Protein AF-A0A8J3I3L9-F1 (afdb_monomer)

Nearest PDB structures (foldseek):
  4yzr-assembly1_A  TM=9.434E-01  e=4.049E-07  Bacillus subtilis subsp. subtilis str. 168
  6gk6-assembly1_A  TM=7.950E-01  e=6.296E-07  Sorangium cellulosum So ce56
  3eje-assembly2_D  TM=8.237E-01  e=2.223E-06  Bacillus subtilis
  3eje-assembly3_F  TM=8.240E-01  e=2.861E-06  Bacillus subtilis
  3ejb-assembly2_D  TM=8.199E-01  e=5.725E-06  Bacillus subtilis

pLDDT: mean 85.2, std 13.25, range [28.72, 97.0]

Radius of gyration: 22.08 Å; Cα contacts (8 Å, |Δi|>4): 92; chains: 1; bounding box: 46×42×62 Å

Mean predicted aligned error: 8.43 Å

InterPro domains:
  IPR036396 Cytochrome P450 superfamily [G3DSA:1.10.630.10] (89-156)
  IPR036396 Cytochrome P450 superfamily [SSF48264] (19-154)

Organism: NCBI:txid2778364

Secondary structure (DSSP, 8-state):
-PPP------S----TTSHHHHHS-HHHHHHHHHH-SEEEEEETTTEEEEEE-SHHHHHHHHH-TTS-S-HHHHS-HHHHHTSPP--GGGHHHHSSTTT--TTHHHHHHHHHTTTS-HHHHHHTHHHHHHHHHHHHHHHHTSS---IIIIIITTT-

Structure (mmCIF, N/CA/C/O backbone):
data_AF-A0A8J3I3L9-F1
#
_entry.id   AF-A0A8J3I3L9-F1
#
loop_
_atom_site.group_PDB
_atom_site.id
_atom_site.type_symbol
_atom_site.label_atom_id
_atom_site.label_alt_id
_atom_site.label_comp_id
_atom_site.label_asym_id
_atom_site.label_entity_id
_atom_site.label_seq_id
_atom_site.pdbx_PDB_ins_code
_atom_site.Cartn_x
_atom_site.Cartn_y
_atom_site.Cartn_z
_atom_site.occupancy
_atom_site.B_iso_or_equiv
_atom_site.auth_seq_id
_atom_site.auth_comp_id
_atom_site.auth_asym_id
_atom_site.auth_atom_id
_atom_site.pdbx_PDB_model_num
ATOM 1 N N . MET A 1 1 ? 11.716 -10.658 -34.395 1.00 34.84 1 MET A N 1
ATOM 2 C CA . MET A 1 1 ? 10.403 -9.981 -34.308 1.00 34.84 1 MET A CA 1
ATOM 3 C C . MET A 1 1 ? 9.376 -11.015 -33.870 1.00 34.84 1 MET A C 1
ATOM 5 O O . MET A 1 1 ? 8.825 -11.714 -34.706 1.00 34.84 1 MET A O 1
ATOM 9 N N . THR A 1 2 ? 9.203 -11.209 -32.566 1.00 35.28 2 THR A N 1
ATOM 10 C CA . THR A 1 2 ? 8.209 -12.134 -32.001 1.00 35.28 2 THR A CA 1
ATOM 11 C C . THR A 1 2 ? 6.894 -11.378 -31.828 1.00 35.28 2 THR A C 1
ATOM 13 O O . THR A 1 2 ? 6.858 -10.347 -31.160 1.00 35.28 2 THR A O 1
ATOM 16 N N . GLN A 1 3 ? 5.835 -11.839 -32.497 1.00 28.72 3 GLN A N 1
ATOM 17 C CA . GLN A 1 3 ? 4.503 -11.246 -32.371 1.00 28.72 3 GLN A CA 1
ATOM 18 C C . GLN A 1 3 ? 3.985 -11.385 -30.928 1.00 28.72 3 GLN A C 1
ATOM 20 O O . GLN A 1 3 ? 4.236 -12.414 -30.298 1.00 28.72 3 GLN A O 1
ATOM 25 N N . PRO A 1 4 ? 3.258 -10.387 -30.393 1.00 41.91 4 PRO A N 1
ATOM 26 C CA . PRO A 1 4 ? 2.644 -10.498 -29.080 1.00 41.91 4 PRO A CA 1
ATOM 27 C C . PRO A 1 4 ? 1.547 -11.566 -29.116 1.00 41.91 4 PRO A C 1
ATOM 29 O O . PRO A 1 4 ? 0.566 -11.444 -29.852 1.00 41.91 4 PRO A O 1
ATOM 32 N N . THR A 1 5 ? 1.721 -12.613 -28.309 1.00 39.03 5 THR A N 1
ATOM 33 C CA . THR A 1 5 ? 0.715 -13.645 -28.051 1.00 39.03 5 THR A CA 1
ATOM 34 C C . THR A 1 5 ? -0.585 -12.968 -27.629 1.00 39.03 5 THR A C 1
ATOM 36 O O . THR A 1 5 ? -0.696 -12.428 -26.528 1.00 39.03 5 THR A O 1
ATOM 39 N N . THR A 1 6 ? -1.567 -12.949 -28.526 1.00 44.44 6 THR A N 1
ATOM 40 C CA . THR A 1 6 ? -2.892 -12.409 -28.229 1.00 44.44 6 THR A CA 1
ATOM 41 C C . THR A 1 6 ? -3.627 -13.482 -27.440 1.00 44.44 6 THR A C 1
ATOM 43 O O . THR A 1 6 ? -4.148 -14.431 -28.017 1.00 44.44 6 THR A O 1
ATOM 46 N N . ILE A 1 7 ? -3.593 -13.384 -26.111 1.00 51.00 7 ILE A N 1
ATOM 47 C CA . ILE A 1 7 ? -4.394 -14.248 -25.240 1.00 51.00 7 ILE A CA 1
ATOM 48 C C . ILE A 1 7 ? -5.867 -13.923 -25.544 1.00 51.00 7 ILE A C 1
ATOM 50 O O . ILE A 1 7 ? -6.249 -12.758 -25.395 1.00 51.00 7 ILE A O 1
ATOM 54 N N . PRO A 1 8 ? -6.695 -14.885 -25.996 1.00 45.69 8 PRO A N 1
ATOM 55 C CA . PRO A 1 8 ? -8.126 -14.661 -26.159 1.00 45.69 8 PRO A CA 1
ATOM 56 C C . PRO A 1 8 ? -8.722 -14.419 -24.771 1.00 45.69 8 PRO A C 1
ATOM 58 O O . PRO A 1 8 ? -8.904 -15.337 -23.978 1.00 45.69 8 PRO A O 1
ATOM 61 N N . ASN A 1 9 ? -8.926 -13.149 -24.434 1.00 56.22 9 ASN A N 1
ATOM 62 C CA . ASN A 1 9 ? -9.268 -12.742 -23.083 1.00 56.22 9 ASN A CA 1
ATOM 63 C C . ASN A 1 9 ? -10.795 -12.674 -22.959 1.00 56.22 9 ASN A C 1
ATOM 65 O O . ASN A 1 9 ? -11.419 -11.695 -23.359 1.00 56.22 9 ASN A O 1
ATOM 69 N N . THR A 1 10 ? -11.407 -13.725 -22.413 1.00 64.19 10 THR A N 1
ATOM 70 C CA . THR A 1 10 ? -12.860 -13.816 -22.143 1.00 64.19 10 THR A CA 1
ATOM 71 C C . THR A 1 10 ? -13.298 -12.918 -20.970 1.00 64.19 10 THR A C 1
ATOM 73 O O . THR A 1 10 ? -14.459 -12.917 -20.552 1.00 64.19 10 THR A O 1
ATOM 76 N N . ILE A 1 11 ? -12.367 -12.171 -20.374 1.00 72.88 11 ILE A N 1
ATOM 77 C CA . ILE A 1 11 ? -12.598 -11.297 -19.226 1.00 72.88 11 ILE A CA 1
ATOM 78 C C . ILE A 1 11 ? -12.765 -9.865 -19.739 1.00 72.88 11 ILE A C 1
ATOM 80 O O . ILE A 1 11 ? -11.835 -9.283 -20.296 1.00 72.88 11 ILE A O 1
ATOM 84 N N . ALA A 1 12 ? -13.962 -9.302 -19.561 1.00 74.50 12 ALA A N 1
ATOM 85 C CA . ALA A 1 12 ? -14.250 -7.929 -19.957 1.00 74.50 12 ALA A CA 1
ATOM 86 C C . ALA A 1 12 ? -13.357 -6.935 -19.185 1.00 74.50 12 ALA A C 1
ATOM 88 O O . ALA A 1 12 ? -13.115 -7.142 -17.991 1.00 74.50 12 ALA A O 1
ATOM 89 N N . PRO A 1 13 ? -12.885 -5.849 -19.825 1.00 72.69 13 PRO A N 1
ATOM 90 C CA . PRO A 1 13 ? -12.180 -4.782 -19.126 1.00 72.69 13 PRO A CA 1
ATOM 91 C C . PRO A 1 13 ? -13.063 -4.189 -18.022 1.00 72.69 13 PRO A C 1
ATOM 93 O O . PRO A 1 13 ? -14.223 -3.862 -18.264 1.00 72.69 13 PRO A O 1
ATOM 96 N N . VAL A 1 14 ? -12.503 -4.028 -16.823 1.00 76.50 14 VAL A N 1
ATOM 97 C CA . VAL A 1 14 ? -13.185 -3.421 -15.672 1.00 76.50 14 VAL A CA 1
ATOM 98 C C . VAL A 1 14 ? -12.470 -2.135 -15.282 1.00 76.50 14 VAL A C 1
ATOM 100 O O . VAL A 1 14 ? -11.240 -2.079 -15.255 1.00 76.50 14 VAL A O 1
ATOM 103 N N . ASP A 1 15 ? -13.247 -1.103 -14.959 1.00 81.19 15 ASP A N 1
ATOM 104 C CA . ASP A 1 15 ? -12.723 0.097 -14.319 1.00 81.19 15 ASP A CA 1
ATOM 105 C C . ASP A 1 15 ? -12.421 -0.189 -12.842 1.00 81.19 15 ASP A C 1
ATOM 107 O O . ASP A 1 15 ? -13.304 -0.168 -11.978 1.00 81.19 15 ASP A O 1
ATOM 111 N N . VAL A 1 16 ? -11.141 -0.432 -12.560 1.00 81.12 16 VAL A N 1
ATOM 112 C CA . VAL A 1 16 ? -10.622 -0.697 -11.210 1.00 81.12 16 VAL A CA 1
ATOM 113 C C . VAL A 1 16 ? -10.737 0.507 -10.267 1.00 81.12 16 VAL A C 1
ATOM 115 O O . VAL A 1 16 ? -10.538 0.374 -9.059 1.00 81.12 16 VAL A O 1
ATOM 118 N N . THR A 1 17 ? -11.046 1.696 -10.793 1.00 81.06 17 THR A N 1
ATOM 119 C CA . THR A 1 17 ? -11.195 2.922 -9.999 1.00 81.06 17 THR A CA 1
ATOM 120 C C . THR A 1 17 ? -12.631 3.160 -9.528 1.00 81.06 17 THR A C 1
ATOM 122 O O . THR A 1 17 ? -12.833 3.940 -8.587 1.00 81.06 17 THR A O 1
ATOM 125 N N . SER A 1 18 ? -13.599 2.446 -10.113 1.00 84.88 18 SER A N 1
ATOM 126 C CA . SER A 1 18 ? -15.028 2.572 -9.822 1.00 84.88 18 SER A CA 1
ATOM 127 C C . SER A 1 18 ? -15.396 2.158 -8.389 1.00 84.88 18 SER A C 1
ATOM 129 O O . SER A 1 18 ? -14.760 1.300 -7.770 1.00 84.88 18 SER A O 1
ATOM 131 N N . ALA A 1 19 ? -16.455 2.769 -7.846 1.00 88.44 19 ALA A N 1
ATOM 132 C CA . ALA A 1 19 ? -16.939 2.475 -6.494 1.00 88.44 19 ALA A CA 1
ATOM 133 C C . ALA A 1 19 ? -17.470 1.037 -6.361 1.00 88.44 19 ALA A C 1
ATOM 135 O O . ALA A 1 19 ? -17.187 0.365 -5.372 1.00 88.44 19 ALA A O 1
ATOM 136 N N . SER A 1 20 ? -18.186 0.543 -7.377 1.00 86.69 20 SER A N 1
ATOM 137 C CA . SER A 1 20 ? -18.717 -0.825 -7.407 1.00 86.69 20 SER A CA 1
ATOM 138 C C . SER A 1 20 ? -17.606 -1.874 -7.409 1.00 86.69 20 SER A C 1
ATOM 140 O O . SER A 1 20 ? -17.716 -2.879 -6.710 1.00 86.69 20 SER A O 1
ATOM 142 N N . PHE A 1 21 ? -16.508 -1.622 -8.128 1.00 86.56 21 PHE A N 1
ATOM 143 C CA . PHE A 1 21 ? -15.340 -2.495 -8.093 1.00 86.56 21 PHE A CA 1
ATOM 144 C C . PHE A 1 21 ? -14.678 -2.506 -6.713 1.00 86.56 21 PHE A C 1
ATOM 146 O O . PHE A 1 21 ? -14.411 -3.574 -6.169 1.00 86.56 21 PHE A O 1
ATOM 153 N N . LYS A 1 22 ? -14.454 -1.328 -6.119 1.00 88.31 22 LYS A N 1
ATOM 154 C CA . LYS A 1 22 ? -13.836 -1.196 -4.787 1.00 88.31 22 LYS A CA 1
ATOM 155 C C . LYS A 1 22 ? -14.663 -1.843 -3.675 1.00 88.31 22 LYS A C 1
ATOM 157 O O . LYS A 1 22 ? -14.078 -2.349 -2.725 1.00 88.31 22 LYS A O 1
ATOM 162 N N . ALA A 1 23 ? -15.989 -1.852 -3.804 1.00 92.44 23 ALA A N 1
ATOM 163 C CA . ALA A 1 23 ? -16.879 -2.481 -2.834 1.00 92.44 23 ALA A CA 1
ATOM 164 C C . ALA A 1 23 ? -16.719 -4.010 -2.780 1.00 92.44 23 ALA A C 1
ATOM 166 O O . ALA A 1 23 ? -16.855 -4.598 -1.710 1.00 92.44 23 ALA A O 1
ATOM 167 N N . ASN A 1 24 ? -16.426 -4.666 -3.911 1.00 91.88 24 ASN A N 1
ATOM 168 C CA . ASN A 1 24 ? -16.222 -6.116 -3.947 1.00 91.88 24 ASN A CA 1
ATOM 169 C C . ASN A 1 24 ? -15.277 -6.566 -5.085 1.00 91.88 24 ASN A C 1
ATOM 171 O O . ASN A 1 24 ? -15.727 -7.144 -6.080 1.00 91.88 24 ASN A O 1
ATOM 175 N N . PRO A 1 25 ? -13.956 -6.346 -4.958 1.00 91.06 25 PRO A N 1
ATOM 176 C CA . PRO A 1 25 ? -13.005 -6.658 -6.027 1.00 91.06 25 PRO A CA 1
ATOM 177 C C . PRO A 1 25 ? -12.563 -8.133 -6.032 1.00 91.06 25 PRO A C 1
ATOM 179 O O . PRO A 1 25 ? -11.975 -8.617 -7.002 1.00 91.06 25 PRO A O 1
ATOM 182 N N . PHE A 1 26 ? -12.822 -8.874 -4.949 1.00 92.94 26 PHE A N 1
ATOM 183 C CA . PHE A 1 26 ? -12.265 -10.213 -4.737 1.00 92.94 26 PHE A CA 1
ATOM 184 C C . PHE A 1 26 ? -12.695 -11.261 -5.774 1.00 92.94 26 PHE A C 1
ATOM 186 O O . PHE A 1 26 ? -11.815 -12.006 -6.218 1.00 92.94 26 PHE A O 1
ATOM 193 N N . PRO A 1 27 ? -13.968 -11.324 -6.223 1.00 92.12 27 PRO A N 1
ATOM 194 C CA . PRO A 1 27 ? -14.378 -12.261 -7.269 1.00 92.12 27 PRO A CA 1
ATOM 195 C C . PRO A 1 27 ? -13.631 -12.026 -8.584 1.00 92.12 27 PRO A C 1
ATOM 197 O O . PRO A 1 27 ? -13.206 -12.974 -9.244 1.00 92.12 27 PRO A O 1
ATOM 200 N N . PHE A 1 28 ? -13.401 -10.758 -8.934 1.00 89.75 28 PHE A N 1
ATOM 201 C CA . PHE A 1 28 ? -12.646 -10.398 -10.128 1.00 89.75 28 PHE A CA 1
ATOM 202 C C . PHE A 1 28 ? -11.184 -10.844 -10.020 1.00 89.75 28 PHE A C 1
ATOM 204 O O . PHE A 1 28 ? -10.679 -11.517 -10.918 1.00 89.75 28 PHE A O 1
ATOM 211 N N . TYR A 1 29 ? -10.514 -10.562 -8.897 1.00 91.69 29 TYR A N 1
ATOM 212 C CA . TYR A 1 29 ? -9.140 -11.030 -8.689 1.00 91.69 29 TYR A CA 1
ATOM 213 C C . TYR A 1 29 ? -9.025 -12.558 -8.639 1.00 91.69 29 TYR A C 1
ATOM 215 O O . TYR A 1 29 ? -8.026 -13.104 -9.106 1.00 91.69 29 TYR A O 1
ATOM 223 N N . ALA A 1 30 ? -10.024 -13.260 -8.095 1.00 92.19 30 ALA A N 1
ATOM 224 C CA . ALA A 1 30 ? -10.053 -14.721 -8.092 1.00 92.19 30 ALA A CA 1
ATOM 225 C C . ALA A 1 30 ? -10.079 -15.282 -9.518 1.00 92.19 30 ALA A C 1
ATOM 227 O O . ALA A 1 30 ? -9.280 -16.163 -9.841 1.00 92.19 30 ALA A O 1
ATOM 228 N N . ARG A 1 31 ? -10.920 -14.708 -10.385 1.00 90.94 31 ARG A N 1
ATOM 229 C CA . ARG A 1 31 ? -10.978 -15.069 -11.803 1.00 90.94 31 ARG A CA 1
ATOM 230 C C . ARG A 1 31 ? -9.666 -14.767 -12.530 1.00 90.94 31 ARG A C 1
ATOM 232 O O . ARG A 1 31 ? -9.156 -15.634 -13.233 1.00 90.94 31 ARG A O 1
ATOM 239 N N . LEU A 1 32 ? -9.073 -13.588 -12.312 1.00 91.88 32 LEU A N 1
ATOM 240 C CA . LEU A 1 32 ? -7.780 -13.238 -12.915 1.00 91.88 32 LEU A CA 1
ATOM 241 C C . LEU A 1 32 ? -6.673 -14.218 -12.518 1.00 91.88 32 LEU A C 1
ATOM 243 O O . LEU A 1 32 ? -5.954 -14.705 -13.384 1.00 91.88 32 LEU A O 1
ATOM 247 N N . ARG A 1 33 ? -6.570 -14.596 -11.239 1.00 93.69 33 ARG A N 1
ATOM 248 C CA . ARG A 1 33 ? -5.562 -15.577 -10.803 1.00 93.69 33 ARG A CA 1
ATOM 249 C C . ARG A 1 33 ? -5.698 -16.931 -11.506 1.00 93.69 33 ARG A C 1
ATOM 251 O O . ARG A 1 33 ? -4.677 -17.588 -11.734 1.00 93.69 33 ARG A O 1
ATOM 258 N N . ALA A 1 34 ? -6.923 -17.348 -11.823 1.00 91.75 34 ALA A N 1
ATOM 259 C CA . ALA A 1 34 ? -7.205 -18.614 -12.493 1.00 91.75 34 ALA A CA 1
ATOM 260 C C . ALA A 1 34 ? -6.956 -18.545 -14.009 1.00 91.75 34 ALA A C 1
ATOM 262 O O . ALA A 1 34 ? -6.277 -19.413 -14.551 1.00 91.75 34 ALA A O 1
ATOM 263 N N . GLU A 1 35 ? -7.470 -17.509 -14.672 1.00 91.94 35 GLU A N 1
ATOM 264 C CA . GLU A 1 35 ? -7.589 -17.452 -16.137 1.00 91.94 35 GLU A CA 1
ATOM 265 C C . GLU A 1 35 ? -6.562 -16.522 -16.808 1.00 91.94 35 GLU A C 1
ATOM 267 O O . GLU A 1 35 ? -6.094 -16.814 -17.906 1.00 91.94 35 GLU A O 1
ATOM 272 N N . ALA A 1 36 ? -6.202 -15.403 -16.172 1.00 90.56 36 ALA A N 1
ATOM 273 C CA . ALA A 1 36 ? -5.358 -14.357 -16.757 1.00 90.56 36 ALA A CA 1
ATOM 274 C C . ALA A 1 36 ? -4.571 -13.603 -15.662 1.00 90.56 36 ALA A C 1
ATOM 276 O O . ALA A 1 36 ? -4.941 -12.487 -15.284 1.00 90.56 36 ALA A O 1
ATOM 277 N N . PRO A 1 37 ? -3.494 -14.198 -15.112 1.00 90.81 37 PRO A N 1
ATOM 278 C CA . PRO A 1 37 ? -2.822 -13.673 -13.921 1.00 90.81 37 PRO A CA 1
ATOM 279 C C . PRO A 1 37 ? -2.122 -12.327 -14.145 1.00 90.81 37 PRO A C 1
ATOM 281 O O . PRO A 1 37 ? -1.922 -11.584 -13.180 1.00 90.81 37 PRO A O 1
ATOM 284 N N . VAL A 1 38 ? -1.809 -12.011 -15.406 1.00 92.69 38 VAL A N 1
ATOM 285 C CA . VAL A 1 38 ? -1.306 -10.719 -15.881 1.00 92.69 38 VAL A CA 1
ATOM 286 C C . VAL A 1 38 ? -2.309 -10.166 -16.893 1.00 92.69 38 VAL A C 1
ATOM 288 O O . VAL A 1 38 ? -2.446 -10.700 -17.994 1.00 92.69 38 VAL A O 1
ATOM 291 N N . PHE A 1 39 ? -3.029 -9.109 -16.518 1.00 88.19 39 PHE A N 1
ATOM 292 C CA . PHE A 1 39 ? -4.174 -8.600 -17.275 1.00 88.19 39 PHE A CA 1
ATOM 293 C C . PHE A 1 39 ? -4.032 -7.100 -17.587 1.00 88.19 39 PHE A C 1
ATOM 295 O O . PHE A 1 39 ? -3.771 -6.314 -16.674 1.00 88.19 39 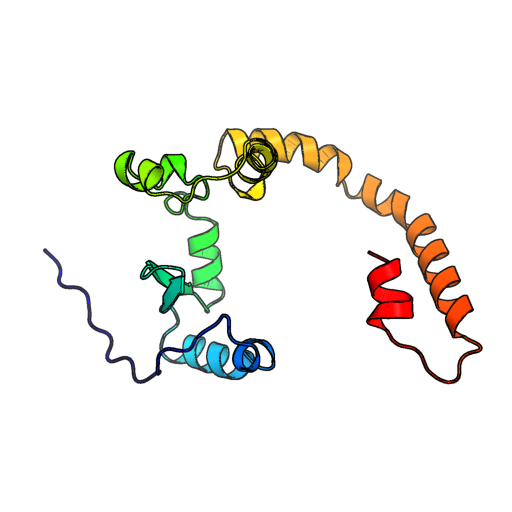PHE A O 1
ATOM 302 N N . PRO A 1 40 ? -4.200 -6.657 -18.847 1.00 87.06 40 PRO A N 1
ATOM 303 C CA . PRO A 1 40 ? -4.108 -5.244 -19.194 1.00 87.06 40 PRO A CA 1
ATOM 304 C C . PRO A 1 40 ? -5.362 -4.481 -18.746 1.00 87.06 40 PRO A C 1
ATOM 306 O O . PRO A 1 40 ? -6.478 -4.817 -19.138 1.00 87.06 40 PRO A O 1
ATOM 309 N N . VAL A 1 41 ? -5.178 -3.410 -17.975 1.00 82.88 41 VAL A N 1
ATOM 310 C CA . VAL A 1 41 ? -6.254 -2.525 -17.507 1.00 82.88 41 VAL A CA 1
ATOM 311 C C . VAL A 1 41 ? -6.073 -1.103 -18.044 1.00 82.88 41 VAL A C 1
ATOM 313 O O . VAL A 1 41 ? -4.936 -0.637 -18.199 1.00 82.88 41 VAL A O 1
ATOM 316 N N . PRO A 1 42 ? -7.170 -0.389 -18.351 1.00 77.12 42 PRO A N 1
ATOM 317 C CA . PRO A 1 42 ? -7.090 1.029 -18.663 1.00 77.12 42 PRO A CA 1
ATOM 318 C C . PRO A 1 42 ? -6.674 1.814 -17.413 1.00 77.12 42 PRO A C 1
ATOM 320 O O . PRO A 1 42 ? -7.168 1.571 -16.315 1.00 77.12 42 PRO A O 1
ATOM 323 N N . LEU A 1 43 ? -5.770 2.772 -17.592 1.00 70.31 43 LEU A N 1
ATOM 324 C CA . LEU A 1 43 ? -5.366 3.737 -16.576 1.00 70.31 43 LEU A CA 1
ATOM 325 C C . LEU A 1 43 ? -5.615 5.156 -17.112 1.00 70.31 43 LEU A C 1
ATOM 327 O O . LEU A 1 43 ? -5.692 5.367 -18.326 1.00 70.31 43 LEU A O 1
ATOM 331 N N . PHE A 1 44 ? -5.745 6.129 -16.207 1.00 64.81 44 PHE A N 1
ATOM 332 C CA . PHE A 1 44 ? -6.020 7.533 -16.529 1.00 64.81 44 PHE A CA 1
ATOM 333 C C . PHE A 1 44 ? -5.226 8.050 -17.747 1.00 64.81 44 PHE A C 1
ATOM 335 O O . PHE A 1 44 ? -4.016 7.839 -17.860 1.00 64.81 44 PHE A O 1
ATOM 342 N N . GLY A 1 45 ? -5.912 8.764 -18.649 1.00 61.75 45 GLY A N 1
ATOM 343 C CA . GLY A 1 45 ? -5.291 9.449 -19.788 1.00 61.75 45 GLY A CA 1
ATOM 344 C C . GLY A 1 45 ? -4.811 8.533 -20.922 1.00 61.75 45 GLY A C 1
ATOM 345 O O . GLY A 1 45 ? -3.707 8.727 -21.424 1.00 61.75 45 GLY A O 1
ATOM 346 N N . HIS A 1 46 ? -5.618 7.542 -21.323 1.00 58.97 46 HIS A N 1
ATOM 347 C CA . HIS A 1 46 ? -5.330 6.585 -22.414 1.00 58.97 46 HIS A CA 1
ATOM 348 C C . HIS A 1 46 ? -4.094 5.697 -22.201 1.00 58.97 46 HIS A C 1
ATOM 350 O O . HIS A 1 46 ? -3.603 5.067 -23.142 1.00 58.97 46 HIS A O 1
ATOM 356 N N . LYS A 1 47 ? -3.589 5.613 -20.969 1.00 69.56 47 LYS A N 1
ATOM 357 C CA . LYS A 1 47 ? -2.476 4.727 -20.630 1.00 69.56 47 LYS A CA 1
ATOM 358 C C . LYS A 1 47 ? -3.002 3.321 -20.349 1.00 69.56 47 LYS A C 1
ATOM 360 O O . LYS A 1 47 ? -4.114 3.141 -19.863 1.00 69.56 47 LYS A O 1
ATOM 365 N N . ARG A 1 48 ? -2.194 2.311 -20.665 1.00 77.06 48 ARG A N 1
ATOM 366 C CA . ARG A 1 48 ? -2.444 0.920 -20.267 1.00 77.06 48 ARG A CA 1
ATOM 367 C C . ARG A 1 48 ? -1.540 0.589 -19.091 1.00 77.06 48 ARG A C 1
ATOM 369 O O . ARG A 1 48 ? -0.362 0.937 -19.117 1.00 77.06 48 ARG A O 1
ATOM 376 N N . ALA A 1 49 ? -2.092 -0.081 -18.091 1.00 85.19 49 ALA A N 1
ATOM 377 C CA . ALA A 1 49 ? -1.336 -0.688 -17.007 1.00 85.19 49 ALA A CA 1
ATOM 378 C C . ALA A 1 49 ? -1.517 -2.207 -17.044 1.00 85.19 49 ALA A C 1
ATOM 380 O O . ALA A 1 49 ? -2.457 -2.717 -17.654 1.00 85.19 49 ALA A O 1
ATOM 381 N N . TRP A 1 50 ? -0.608 -2.924 -16.396 1.00 89.25 50 TRP A N 1
ATOM 382 C CA . TRP A 1 50 ? -0.693 -4.369 -16.234 1.00 89.25 50 TRP A CA 1
ATOM 383 C C . TRP A 1 50 ? -1.041 -4.682 -14.786 1.00 89.25 50 TRP A C 1
ATOM 385 O O . TRP A 1 50 ? -0.329 -4.276 -13.870 1.00 89.25 50 TRP A O 1
ATOM 395 N N . LEU A 1 51 ? -2.146 -5.390 -14.588 1.00 90.44 51 LEU A N 1
ATOM 396 C CA . LEU A 1 51 ? -2.571 -5.891 -13.294 1.00 90.44 51 LEU A CA 1
ATOM 397 C C . LEU A 1 51 ? -2.008 -7.300 -13.105 1.00 90.44 51 LEU A C 1
ATOM 399 O O . LEU A 1 51 ? -2.338 -8.208 -13.867 1.00 90.44 51 LEU A O 1
ATOM 403 N N . VAL A 1 52 ? -1.166 -7.469 -12.090 1.00 93.88 52 VAL A N 1
ATOM 404 C CA . VAL A 1 52 ? -0.539 -8.747 -11.729 1.00 93.88 52 VAL A CA 1
ATOM 405 C C . VAL A 1 52 ? -1.208 -9.269 -10.463 1.00 93.88 52 VAL A C 1
ATOM 407 O O . VAL A 1 52 ? -1.315 -8.537 -9.480 1.00 93.88 52 VAL A O 1
ATOM 410 N N . THR A 1 53 ? -1.709 -10.507 -10.488 1.00 94.12 53 THR A N 1
ATOM 411 C CA . THR A 1 53 ? -2.625 -11.006 -9.439 1.00 94.12 53 THR A CA 1
ATOM 412 C C . THR A 1 53 ? -2.165 -12.264 -8.709 1.00 94.12 53 THR A C 1
ATOM 414 O O . THR A 1 53 ? -2.690 -12.552 -7.630 1.00 94.12 53 THR A O 1
ATOM 417 N N . ARG A 1 54 ? -1.201 -13.022 -9.249 1.00 93.94 54 ARG A N 1
ATOM 418 C CA . ARG A 1 54 ? -0.601 -14.170 -8.552 1.00 93.94 54 ARG A CA 1
ATOM 419 C C . ARG A 1 54 ? 0.535 -13.711 -7.652 1.00 93.94 54 ARG A C 1
ATOM 421 O O . ARG A 1 54 ? 1.328 -12.862 -8.037 1.00 93.94 54 ARG A O 1
ATOM 428 N N . TYR A 1 55 ? 0.609 -14.306 -6.466 1.00 94.31 55 TYR A N 1
ATOM 429 C CA . TYR A 1 55 ? 1.582 -13.943 -5.438 1.00 94.31 55 TYR A CA 1
ATOM 430 C C . TYR A 1 55 ? 3.028 -13.987 -5.954 1.00 94.31 55 TYR A C 1
ATOM 432 O O . TYR A 1 55 ? 3.748 -13.000 -5.823 1.00 94.31 55 TYR A O 1
ATOM 440 N N . ASP A 1 56 ? 3.417 -15.086 -6.605 1.00 95.75 56 ASP A N 1
ATOM 441 C CA . ASP A 1 56 ? 4.780 -15.261 -7.118 1.00 95.75 56 ASP A CA 1
ATOM 442 C C . ASP A 1 56 ? 5.119 -14.236 -8.209 1.00 95.75 56 ASP A C 1
ATOM 444 O O . ASP A 1 56 ? 6.197 -13.645 -8.190 1.00 95.75 56 ASP A O 1
ATOM 448 N N . ASP A 1 57 ? 4.176 -13.951 -9.112 1.00 94.56 57 ASP A N 1
ATOM 449 C CA . ASP A 1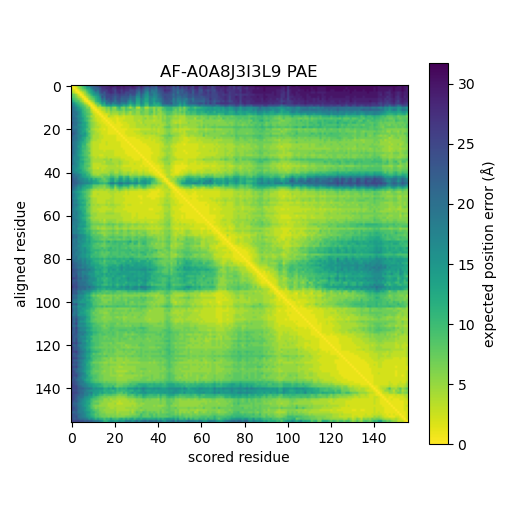 57 ? 4.353 -12.946 -10.165 1.00 94.56 57 ASP A CA 1
ATOM 450 C C . ASP A 1 57 ? 4.511 -11.540 -9.568 1.00 94.56 57 ASP A C 1
ATOM 452 O O . ASP A 1 57 ? 5.386 -10.781 -9.985 1.00 94.56 57 ASP A O 1
ATOM 456 N N . VAL A 1 58 ? 3.710 -11.199 -8.551 1.00 95.81 58 VAL A N 1
ATOM 457 C CA . VAL A 1 58 ? 3.824 -9.922 -7.830 1.00 95.81 58 VAL A CA 1
ATOM 458 C C . VAL A 1 58 ? 5.186 -9.810 -7.148 1.00 95.81 58 VAL A C 1
ATOM 460 O O . VAL A 1 58 ? 5.847 -8.782 -7.284 1.00 95.81 58 VAL A O 1
ATOM 463 N N . LEU A 1 59 ? 5.641 -10.853 -6.447 1.00 96.00 59 LEU A N 1
ATOM 464 C CA . LEU A 1 59 ? 6.961 -10.844 -5.812 1.00 96.00 59 LEU A CA 1
ATOM 465 C C . LEU A 1 59 ? 8.094 -10.687 -6.826 1.00 96.00 59 LEU A C 1
ATOM 467 O O . LEU A 1 59 ? 9.040 -9.947 -6.554 1.00 96.00 59 LEU A O 1
ATOM 471 N N . ASN A 1 60 ? 8.004 -11.370 -7.967 1.00 95.00 60 ASN A N 1
ATOM 472 C CA . ASN A 1 60 ? 9.001 -11.272 -9.027 1.00 95.00 60 ASN A CA 1
ATOM 473 C C . ASN A 1 60 ? 9.063 -9.848 -9.587 1.00 95.00 60 ASN A C 1
ATOM 475 O O . ASN A 1 60 ? 10.147 -9.279 -9.662 1.00 95.00 60 ASN A O 1
ATOM 479 N N . VAL A 1 61 ? 7.913 -9.239 -9.893 1.00 94.12 61 VAL A N 1
ATOM 480 C CA . VAL A 1 61 ? 7.849 -7.852 -10.385 1.00 94.12 61 VAL A CA 1
ATOM 481 C C . VAL A 1 61 ? 8.382 -6.859 -9.350 1.00 94.12 61 VAL A C 1
ATOM 483 O O . VAL A 1 61 ? 9.131 -5.957 -9.705 1.00 94.12 61 VAL A O 1
ATOM 486 N N . LEU A 1 62 ? 8.046 -7.025 -8.066 1.00 91.75 62 LEU A N 1
ATOM 487 C CA . LEU A 1 62 ? 8.478 -6.106 -7.004 1.00 91.75 62 LEU A CA 1
ATOM 488 C C . LEU A 1 62 ? 9.981 -6.172 -6.688 1.00 91.75 62 LEU A C 1
ATOM 490 O O . LEU A 1 62 ? 10.511 -5.228 -6.101 1.00 91.75 62 LEU A O 1
ATOM 494 N N . LYS A 1 63 ? 10.651 -7.284 -7.011 1.00 90.19 63 LYS A N 1
ATOM 495 C CA . LYS A 1 63 ? 12.090 -7.491 -6.763 1.00 90.19 63 LYS A CA 1
ATOM 496 C C . LYS A 1 63 ? 12.963 -7.231 -7.989 1.00 90.19 63 LYS A C 1
ATOM 498 O O . LYS A 1 63 ? 14.178 -7.146 -7.850 1.00 90.19 63 LYS A O 1
ATOM 503 N N . ASP A 1 64 ? 12.367 -7.161 -9.171 1.00 92.12 64 ASP A N 1
ATOM 504 C CA . ASP A 1 64 ? 13.083 -7.021 -10.430 1.00 92.12 64 ASP A CA 1
ATOM 505 C C . ASP A 1 64 ? 13.414 -5.548 -10.709 1.00 92.12 64 ASP A C 1
ATOM 507 O O . ASP A 1 64 ? 12.532 -4.713 -10.901 1.00 92.12 64 ASP A O 1
ATOM 511 N N . GLU A 1 65 ? 14.711 -5.236 -10.756 1.00 87.12 65 GLU A N 1
ATOM 512 C CA . GLU A 1 65 ? 15.244 -3.878 -10.942 1.00 87.12 65 GLU A CA 1
ATOM 513 C C . GLU A 1 65 ? 14.887 -3.255 -12.301 1.00 87.12 65 GLU A C 1
ATOM 515 O O . GLU A 1 65 ? 15.032 -2.047 -12.487 1.00 87.12 65 GLU A O 1
ATOM 520 N N . ARG A 1 66 ? 14.383 -4.048 -13.258 1.00 89.62 66 ARG A N 1
ATOM 521 C CA . ARG A 1 66 ? 13.870 -3.528 -14.536 1.00 89.62 66 ARG A CA 1
ATOM 522 C C . ARG A 1 66 ? 12.585 -2.716 -14.360 1.00 89.62 66 ARG A C 1
ATOM 524 O O . ARG A 1 66 ? 12.249 -1.924 -15.242 1.00 89.62 66 ARG A O 1
ATOM 531 N N . PHE A 1 67 ? 11.859 -2.906 -13.257 1.00 90.00 67 PHE A N 1
ATOM 532 C CA . PHE A 1 67 ? 10.666 -2.130 -12.926 1.00 90.00 67 PHE A CA 1
ATOM 533 C C . PHE A 1 67 ? 11.043 -0.936 -12.044 1.00 90.00 67 PHE A C 1
ATOM 535 O O . PHE A 1 67 ? 11.029 -1.008 -10.818 1.00 90.00 67 PHE A O 1
ATOM 542 N N . ALA A 1 68 ? 11.367 0.176 -12.700 1.00 89.44 68 ALA A N 1
ATOM 543 C CA . ALA A 1 68 ? 11.714 1.432 -12.047 1.00 89.44 68 ALA A CA 1
ATOM 544 C C . ALA A 1 68 ? 10.497 2.125 -11.411 1.00 89.44 68 ALA A C 1
ATOM 546 O O . ALA A 1 68 ? 9.404 2.168 -11.993 1.00 89.44 68 ALA A O 1
ATOM 547 N N . LYS A 1 69 ? 10.707 2.714 -10.233 1.00 86.06 69 LYS A N 1
ATOM 548 C CA . LYS A 1 69 ? 9.750 3.612 -9.565 1.00 86.06 69 LYS A CA 1
ATOM 549 C C . LYS A 1 69 ? 9.992 5.060 -9.960 1.00 86.06 69 LYS A C 1
ATOM 551 O O . LYS A 1 69 ? 9.039 5.829 -10.107 1.00 86.06 69 LYS A O 1
ATOM 556 N N . ASP A 1 70 ? 11.256 5.410 -10.182 1.00 86.62 70 ASP A N 1
ATOM 557 C CA . ASP A 1 70 ? 11.633 6.756 -10.561 1.00 86.62 70 ASP A CA 1
ATOM 558 C C . ASP A 1 70 ? 11.224 7.025 -12.008 1.00 86.62 70 ASP A C 1
ATOM 560 O O . ASP A 1 70 ? 11.745 6.477 -12.979 1.00 86.62 70 ASP A O 1
ATOM 564 N N . ARG A 1 71 ? 10.275 7.940 -12.182 1.00 82.75 71 ARG A N 1
ATOM 565 C CA . ARG A 1 71 ? 9.782 8.307 -13.514 1.00 82.75 71 ARG A CA 1
ATOM 566 C C . ARG A 1 71 ? 10.888 8.874 -14.401 1.00 82.75 71 ARG A C 1
ATOM 568 O O . ARG A 1 71 ? 10.786 8.767 -15.619 1.00 82.75 71 ARG A O 1
ATOM 575 N N . ARG A 1 72 ? 11.935 9.463 -13.820 1.00 82.38 72 ARG A N 1
ATOM 576 C CA . ARG A 1 72 ? 13.058 10.067 -14.554 1.00 82.38 72 ARG A CA 1
ATOM 577 C C . ARG A 1 72 ? 13.979 9.016 -15.164 1.00 82.38 72 ARG A C 1
ATOM 579 O O . ARG A 1 72 ? 14.618 9.301 -16.171 1.00 82.38 72 ARG A O 1
ATOM 586 N N . THR A 1 73 ? 14.037 7.826 -14.568 1.00 83.81 73 THR A N 1
ATOM 587 C CA . THR A 1 73 ? 14.771 6.675 -15.111 1.00 83.81 73 THR A CA 1
ATOM 588 C C . THR A 1 73 ? 13.884 5.870 -16.062 1.00 83.81 73 THR A C 1
ATOM 590 O O . THR A 1 73 ? 14.364 5.375 -17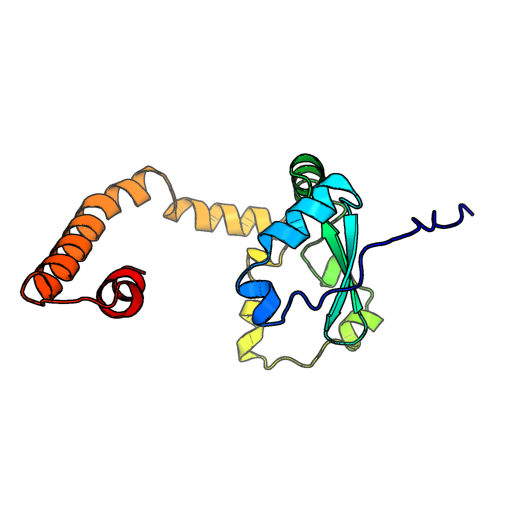.079 1.00 83.81 73 THR A O 1
ATOM 593 N N . ALA A 1 74 ? 12.579 5.792 -15.778 1.00 85.31 74 ALA A N 1
ATOM 594 C CA . ALA A 1 74 ? 11.621 5.001 -16.547 1.00 85.31 74 ALA A CA 1
ATOM 595 C C . ALA A 1 74 ? 11.109 5.670 -17.841 1.00 85.31 74 ALA A C 1
ATOM 597 O O . ALA A 1 74 ? 10.612 4.976 -18.730 1.00 85.31 74 ALA A O 1
ATOM 598 N N . MET A 1 75 ? 11.159 7.003 -17.947 1.00 85.31 75 MET A N 1
ATOM 599 C CA . MET A 1 75 ? 10.556 7.761 -19.054 1.00 85.31 75 MET A CA 1
ATOM 600 C C . MET A 1 75 ? 11.588 8.499 -19.906 1.00 85.31 75 MET A C 1
ATOM 602 O O . MET A 1 75 ? 12.622 8.959 -19.426 1.00 85.31 75 MET A O 1
ATOM 606 N N . THR A 1 76 ? 11.265 8.698 -21.185 1.00 86.44 76 THR A N 1
ATOM 607 C CA . THR A 1 76 ? 12.070 9.543 -22.076 1.00 86.44 76 THR A CA 1
ATOM 608 C C . THR A 1 76 ? 11.902 11.033 -21.739 1.00 86.44 76 THR A C 1
ATOM 610 O O . THR A 1 76 ? 10.862 11.440 -21.205 1.00 86.44 76 THR A O 1
ATOM 613 N N . PRO A 1 77 ? 12.858 11.904 -22.119 1.00 85.69 77 PRO A N 1
ATOM 614 C CA . PRO A 1 77 ? 12.730 13.349 -21.910 1.00 85.69 77 PRO A CA 1
ATOM 615 C C . PRO A 1 77 ? 11.453 13.955 -22.513 1.00 85.69 77 PRO A C 1
ATOM 617 O O . PRO A 1 77 ? 10.878 14.888 -21.955 1.00 85.69 77 PRO A O 1
ATOM 620 N N . GLU A 1 78 ? 10.974 13.424 -23.640 1.00 85.94 78 GLU A N 1
ATOM 621 C CA . GLU A 1 78 ? 9.719 13.864 -24.261 1.00 85.94 78 GLU A CA 1
ATOM 622 C C . GLU A 1 78 ? 8.486 13.462 -23.450 1.00 85.94 78 GLU A C 1
ATOM 624 O O . GLU A 1 78 ? 7.526 14.227 -23.364 1.00 85.94 78 GLU A O 1
ATOM 629 N N . GLN A 1 79 ? 8.500 12.273 -22.846 1.00 84.56 79 GLN A N 1
ATOM 630 C CA . GLN A 1 79 ? 7.417 11.803 -21.983 1.00 84.56 79 GLN A CA 1
ATOM 631 C C . GLN A 1 79 ? 7.349 12.617 -20.688 1.00 84.56 79 GLN A C 1
ATOM 633 O O . GLN A 1 79 ? 6.252 12.996 -20.278 1.00 84.56 79 GLN A O 1
ATOM 638 N N . LEU A 1 80 ? 8.501 12.958 -20.101 1.00 83.25 80 LEU A N 1
ATOM 639 C CA . LEU A 1 80 ? 8.579 13.828 -18.922 1.00 83.25 80 LEU A CA 1
ATOM 640 C C . LEU A 1 80 ? 8.014 15.226 -19.208 1.00 83.25 80 LEU A C 1
ATOM 642 O O . LEU A 1 80 ? 7.242 15.749 -18.412 1.00 83.25 80 LEU A O 1
ATOM 646 N N . LYS A 1 81 ? 8.312 15.810 -20.377 1.00 83.69 81 LYS A N 1
ATOM 647 C CA . LYS A 1 81 ? 7.750 17.113 -20.793 1.00 83.69 81 LYS A CA 1
ATOM 648 C C . LYS A 1 81 ? 6.228 17.101 -20.964 1.00 83.69 81 LYS A C 1
ATOM 650 O O . LYS A 1 81 ? 5.603 18.151 -20.868 1.00 83.69 81 LYS A O 1
ATOM 655 N N . LYS A 1 82 ? 5.638 15.935 -21.241 1.00 84.00 82 LYS A N 1
ATOM 656 C CA . LYS A 1 82 ? 4.184 15.745 -21.377 1.00 84.00 82 LYS A CA 1
ATOM 657 C C . LYS A 1 82 ? 3.496 15.453 -20.040 1.00 84.00 82 LYS A C 1
ATOM 659 O O . LYS A 1 82 ? 2.286 15.225 -20.028 1.00 84.00 82 LYS A O 1
ATOM 664 N N . MET A 1 83 ? 4.235 15.406 -18.929 1.00 78.44 83 MET A N 1
ATOM 665 C CA . MET A 1 83 ? 3.618 15.236 -17.620 1.00 78.44 83 MET A CA 1
ATOM 666 C C . MET A 1 83 ? 2.793 16.473 -17.241 1.00 78.44 83 MET A C 1
ATOM 668 O O . MET A 1 83 ? 3.185 17.593 -17.573 1.00 78.44 83 MET A O 1
ATOM 672 N N . PRO A 1 84 ? 1.656 16.285 -16.545 1.00 79.88 84 PRO A N 1
ATOM 673 C CA . PRO A 1 84 ? 0.890 17.398 -16.002 1.00 79.88 84 PRO A CA 1
ATOM 674 C C . PRO A 1 84 ? 1.783 18.302 -15.154 1.00 79.88 84 PRO A C 1
ATOM 676 O O . PRO A 1 84 ? 2.569 17.814 -14.341 1.00 79.88 84 PRO A O 1
ATOM 679 N N . TRP A 1 85 ? 1.661 19.615 -15.344 1.00 80.44 85 TRP A N 1
ATOM 680 C CA . TRP A 1 85 ? 2.385 20.574 -14.522 1.00 80.44 85 TRP A CA 1
ATOM 681 C C . TRP A 1 85 ? 1.955 20.433 -13.062 1.00 80.44 85 TRP A C 1
ATOM 683 O O . TRP A 1 85 ? 0.762 20.391 -12.760 1.00 80.44 85 TRP A O 1
ATOM 693 N N . MET A 1 86 ? 2.936 20.387 -12.164 1.00 78.81 86 MET A N 1
ATOM 694 C CA . MET A 1 86 ? 2.707 20.285 -10.733 1.00 78.81 86 MET A CA 1
ATOM 695 C C . MET A 1 86 ? 3.259 21.533 -10.026 1.00 78.81 86 MET A C 1
ATOM 697 O O . MET A 1 86 ? 4.402 21.928 -10.290 1.00 78.81 86 MET A O 1
ATOM 701 N N . PRO A 1 87 ? 2.486 22.167 -9.124 1.00 83.38 87 PRO A N 1
ATOM 702 C CA . PRO A 1 87 ? 2.959 23.328 -8.385 1.00 83.38 87 PRO A CA 1
ATOM 703 C C . PRO A 1 87 ? 4.242 23.027 -7.591 1.00 8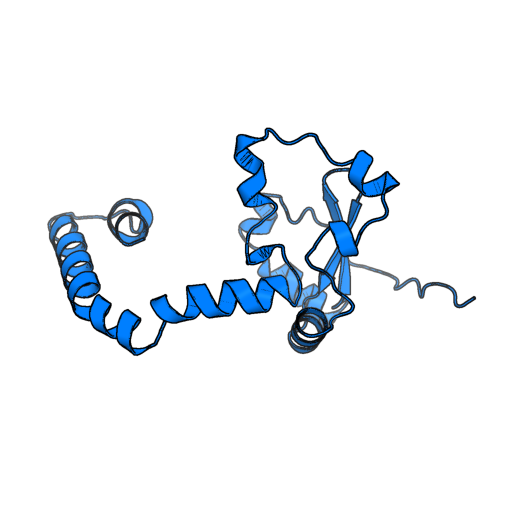3.38 87 PRO A C 1
ATOM 705 O O . PRO A 1 87 ? 4.362 21.940 -7.022 1.00 83.38 87 PRO A O 1
ATOM 708 N N . PRO A 1 88 ? 5.179 23.990 -7.461 1.00 82.38 88 PRO A N 1
ATOM 709 C CA . PRO A 1 88 ? 6.442 23.782 -6.748 1.00 82.38 88 PRO A CA 1
ATOM 710 C C . PRO A 1 88 ? 6.294 23.262 -5.313 1.00 82.38 88 PRO A C 1
ATOM 712 O O . PRO A 1 88 ? 7.137 22.494 -4.863 1.00 82.38 88 PRO A O 1
ATOM 715 N N . MET A 1 89 ? 5.213 23.632 -4.617 1.00 84.44 89 MET A N 1
ATOM 716 C CA . MET A 1 89 ? 4.908 23.163 -3.258 1.00 84.44 89 MET A CA 1
ATOM 717 C C . MET A 1 89 ? 4.735 21.638 -3.175 1.00 84.44 89 MET A C 1
ATOM 719 O O . MET A 1 89 ? 5.048 21.048 -2.148 1.00 84.44 89 MET A O 1
ATOM 723 N N . PHE A 1 90 ? 4.287 20.989 -4.251 1.00 79.62 90 PHE A N 1
ATOM 724 C CA . PHE A 1 90 ? 4.091 19.540 -4.295 1.00 79.62 90 PHE A CA 1
ATOM 725 C C . PHE A 1 90 ? 5.326 18.781 -4.792 1.00 79.62 90 PHE A C 1
ATOM 727 O O . PHE A 1 90 ? 5.323 17.556 -4.765 1.00 79.62 90 PHE A O 1
ATOM 734 N N . LYS A 1 91 ? 6.414 19.461 -5.192 1.00 75.19 91 LYS A N 1
ATOM 735 C CA . LYS A 1 91 ? 7.667 18.797 -5.610 1.00 75.19 91 LYS A CA 1
ATOM 736 C C . LYS A 1 91 ? 8.223 17.789 -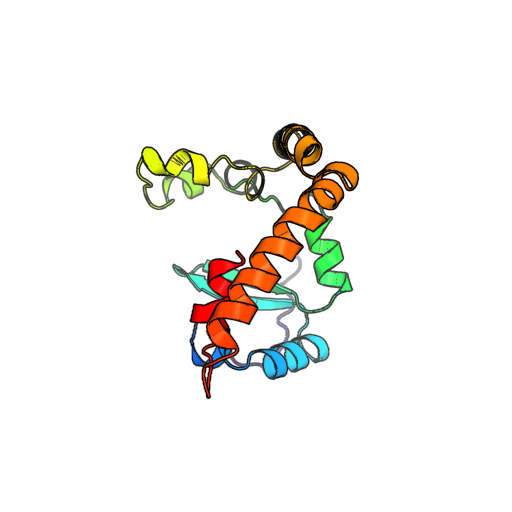4.593 1.00 75.19 91 LYS A C 1
ATOM 738 O O . LYS A 1 91 ? 8.744 16.772 -5.038 1.00 75.19 91 LYS A O 1
ATOM 743 N N . PRO A 1 92 ? 8.109 17.985 -3.264 1.00 78.81 92 PRO A N 1
ATOM 744 C CA . PRO A 1 92 ? 8.511 16.959 -2.302 1.00 78.81 92 PRO A CA 1
ATOM 745 C C . PRO A 1 92 ? 7.744 15.635 -2.449 1.00 78.81 92 PRO A C 1
ATOM 747 O O . PRO A 1 92 ? 8.298 14.589 -2.131 1.00 78.81 92 PRO A O 1
ATOM 750 N N . LEU A 1 93 ? 6.512 15.650 -2.978 1.00 73.38 93 LEU A N 1
ATOM 751 C CA . LEU A 1 93 ? 5.762 14.426 -3.278 1.00 73.38 93 LEU A CA 1
ATOM 752 C C . LEU A 1 93 ? 6.356 13.652 -4.459 1.00 73.38 93 LEU A C 1
ATOM 754 O O . LEU A 1 93 ? 6.179 12.449 -4.515 1.00 73.38 93 LEU A O 1
ATOM 758 N N . GLU A 1 94 ? 7.092 14.295 -5.366 1.00 69.56 94 GLU A N 1
ATOM 759 C CA . GLU A 1 94 ? 7.842 13.597 -6.426 1.00 69.56 94 GLU A CA 1
ATOM 760 C C . GLU A 1 94 ? 9.211 13.093 -5.950 1.00 69.56 94 GLU A C 1
ATOM 762 O O . GLU A 1 94 ? 9.807 12.224 -6.579 1.00 69.56 94 GLU A O 1
ATOM 767 N N . TYR A 1 95 ? 9.722 13.645 -4.847 1.00 74.69 95 TYR A N 1
ATOM 768 C CA . TYR A 1 95 ? 11.056 13.376 -4.310 1.00 74.69 95 TYR A CA 1
ATOM 769 C C . TYR A 1 95 ? 10.965 12.802 -2.901 1.00 74.69 95 TYR A C 1
ATOM 771 O O . TYR A 1 95 ? 11.547 13.325 -1.947 1.00 74.69 95 TYR A O 1
ATOM 779 N N . ASN A 1 96 ? 10.231 11.703 -2.774 1.00 83.88 96 ASN A N 1
ATOM 780 C CA . ASN A 1 96 ? 10.129 10.962 -1.529 1.00 83.88 96 ASN A CA 1
ATOM 781 C C . ASN A 1 96 ? 10.627 9.519 -1.714 1.00 83.88 96 ASN A C 1
ATOM 783 O O . ASN A 1 96 ? 10.791 9.028 -2.828 1.00 83.88 96 ASN A O 1
ATOM 787 N N . MET A 1 97 ? 10.885 8.835 -0.600 1.00 87.50 97 MET A N 1
ATOM 788 C CA . MET A 1 97 ? 11.427 7.473 -0.593 1.00 87.50 97 MET A CA 1
ATOM 789 C C . MET A 1 97 ? 10.578 6.469 -1.401 1.00 87.50 97 MET A C 1
ATOM 791 O O . MET A 1 97 ? 11.131 5.505 -1.914 1.00 87.50 97 MET A O 1
ATOM 795 N N . LEU A 1 98 ? 9.264 6.662 -1.528 1.00 86.94 98 LEU A N 1
ATOM 796 C CA . LEU A 1 98 ? 8.366 5.732 -2.221 1.00 86.94 98 LEU A CA 1
ATOM 797 C C . LEU A 1 98 ? 8.515 5.775 -3.749 1.00 86.94 98 LEU A C 1
ATOM 799 O O . LEU A 1 98 ? 8.257 4.763 -4.397 1.00 86.94 98 LEU A O 1
ATOM 803 N N . ASP A 1 99 ? 8.958 6.907 -4.301 1.00 86.19 99 ASP A N 1
ATOM 804 C CA . ASP A 1 99 ? 9.025 7.162 -5.749 1.00 86.19 99 ASP A CA 1
ATOM 805 C C . ASP A 1 99 ? 10.453 7.113 -6.317 1.00 86.19 99 ASP A C 1
ATOM 807 O O . ASP A 1 99 ? 10.663 7.353 -7.503 1.00 86.19 99 ASP A O 1
ATOM 811 N N . LEU A 1 100 ? 11.450 6.809 -5.482 1.00 89.12 100 LEU A N 1
ATOM 812 C CA . LEU A 1 100 ? 12.853 6.734 -5.886 1.00 89.12 100 LEU A CA 1
ATOM 813 C C . LEU A 1 100 ? 13.319 5.282 -6.021 1.00 89.12 100 LEU A C 1
ATOM 815 O O . LEU A 1 100 ? 12.877 4.393 -5.289 1.00 89.12 100 LEU A O 1
ATOM 819 N N . ASP A 1 101 ? 14.276 5.069 -6.922 1.00 88.00 101 ASP A N 1
ATOM 820 C CA . ASP A 1 101 ? 15.035 3.824 -7.041 1.00 88.00 101 ASP A CA 1
ATOM 821 C C . ASP A 1 101 ? 16.374 3.918 -6.280 1.00 88.00 101 ASP A C 1
ATOM 823 O O . ASP A 1 101 ? 16.742 4.958 -5.714 1.00 88.00 101 ASP A O 1
ATOM 827 N N . SER A 1 102 ? 17.118 2.813 -6.209 1.00 85.81 102 SER A N 1
ATOM 828 C CA . SER A 1 102 ? 18.486 2.829 -5.677 1.00 85.81 102 SER A CA 1
ATOM 829 C C . SER A 1 102 ? 19.412 3.678 -6.568 1.00 85.81 102 SER A C 1
ATOM 831 O O . SER A 1 102 ? 19.238 3.688 -7.785 1.00 85.81 102 SER A O 1
ATOM 833 N N . PRO A 1 103 ? 20.412 4.384 -5.998 1.00 89.06 103 PRO A N 1
ATOM 834 C CA . PRO A 1 103 ? 20.869 4.341 -4.601 1.00 89.06 103 PRO A CA 1
ATOM 835 C C . PRO A 1 103 ? 20.127 5.287 -3.639 1.00 89.06 103 PRO A C 1
ATOM 837 O O . PRO A 1 103 ? 20.236 5.118 -2.421 1.00 89.06 103 PRO A O 1
ATOM 840 N N . ASP A 1 104 ? 19.368 6.264 -4.143 1.00 89.81 104 ASP A N 1
ATOM 841 C CA . ASP A 1 104 ? 18.728 7.284 -3.302 1.00 89.81 104 ASP A CA 1
ATOM 842 C C . ASP A 1 104 ? 17.657 6.701 -2.378 1.00 89.81 104 ASP A C 1
ATOM 844 O O . ASP A 1 104 ? 17.617 7.049 -1.193 1.00 89.81 104 ASP A O 1
ATOM 848 N N . HIS A 1 105 ? 16.854 5.750 -2.869 1.00 90.94 105 HIS A N 1
ATOM 849 C CA . HIS A 1 105 ? 15.915 5.002 -2.033 1.00 90.94 105 HIS A CA 1
ATOM 850 C C . HIS A 1 105 ? 16.622 4.322 -0.857 1.00 90.94 105 HIS A C 1
ATOM 852 O O . HIS A 1 105 ? 16.191 4.459 0.287 1.00 90.94 105 HIS A O 1
ATOM 858 N N . THR A 1 106 ? 17.741 3.637 -1.114 1.00 90.50 106 THR A N 1
ATOM 859 C CA . THR A 1 106 ? 18.513 2.933 -0.081 1.00 90.50 106 THR A CA 1
ATOM 860 C C . THR A 1 106 ? 19.029 3.907 0.977 1.00 90.50 106 THR A C 1
ATOM 862 O O . THR A 1 106 ? 18.907 3.643 2.176 1.00 90.50 106 THR A O 1
ATOM 865 N N . ARG A 1 107 ? 19.548 5.064 0.550 1.00 92.75 107 ARG A N 1
ATOM 866 C CA . ARG A 1 107 ? 20.042 6.117 1.444 1.00 92.75 107 ARG A CA 1
ATOM 867 C C . ARG A 1 107 ? 18.929 6.689 2.326 1.00 92.75 107 ARG A C 1
ATOM 869 O O . ARG A 1 107 ? 19.109 6.781 3.539 1.00 92.75 107 ARG A O 1
ATOM 876 N N . LEU A 1 108 ? 17.787 7.059 1.743 1.00 91.69 108 LEU A N 1
ATOM 877 C CA . LEU A 1 108 ? 16.652 7.615 2.492 1.00 91.69 108 LEU A CA 1
ATOM 878 C C . LEU A 1 108 ? 16.034 6.578 3.435 1.00 91.69 108 LEU A C 1
ATOM 880 O O . LEU A 1 108 ? 15.796 6.877 4.606 1.00 91.69 108 LEU A O 1
ATOM 884 N N . ARG A 1 109 ? 15.859 5.337 2.965 1.00 93.06 109 ARG A N 1
ATOM 885 C CA . ARG A 1 109 ? 15.347 4.227 3.776 1.00 93.06 109 ARG A CA 1
ATOM 886 C C . ARG A 1 109 ? 16.223 3.956 4.989 1.00 93.06 109 ARG A C 1
ATOM 888 O O . ARG A 1 109 ? 15.689 3.740 6.072 1.00 93.06 109 ARG A O 1
ATOM 895 N N . ALA A 1 110 ? 17.546 4.019 4.842 1.00 92.50 110 ALA A N 1
ATOM 896 C CA . ALA A 1 110 ? 18.469 3.839 5.960 1.00 92.50 110 ALA A CA 1
ATOM 897 C C . ALA A 1 110 ? 18.315 4.918 7.049 1.00 92.50 110 ALA A C 1
ATOM 899 O O . ALA A 1 110 ? 18.533 4.630 8.224 1.00 92.50 110 ALA A O 1
ATOM 900 N N . LEU A 1 111 ? 17.930 6.146 6.686 1.00 92.88 111 LEU A N 1
ATOM 901 C CA . LEU A 1 111 ? 17.652 7.211 7.654 1.00 92.88 111 LEU A CA 1
ATOM 902 C C . LEU A 1 111 ? 16.316 6.980 8.364 1.00 92.88 111 LEU A C 1
ATOM 904 O O . LEU A 1 111 ? 16.278 6.994 9.592 1.00 92.88 111 LEU A O 1
ATOM 908 N N . VAL A 1 112 ? 15.253 6.703 7.602 1.00 91.81 112 VAL A N 1
ATOM 909 C CA . VAL A 1 112 ? 13.908 6.445 8.144 1.00 91.81 112 VAL A CA 1
ATOM 910 C C . VAL A 1 112 ? 13.919 5.233 9.076 1.00 91.81 112 VAL A C 1
ATOM 912 O O . VAL A 1 112 ? 13.388 5.295 10.180 1.00 91.81 112 VAL A O 1
ATOM 915 N N . HIS A 1 113 ? 14.597 4.148 8.693 1.00 93.06 113 HIS A N 1
ATOM 916 C CA . HIS A 1 113 ? 14.637 2.907 9.471 1.00 93.06 113 HIS A CA 1
ATOM 917 C C . HIS A 1 113 ? 15.192 3.086 10.895 1.00 93.06 113 HIS A C 1
ATOM 919 O O . HIS A 1 113 ? 14.842 2.317 11.786 1.00 93.06 113 HIS A O 1
ATOM 925 N N . LYS A 1 114 ? 16.017 4.112 11.153 1.00 91.38 114 LYS A N 1
ATOM 926 C CA . LYS A 1 114 ? 16.514 4.410 12.509 1.00 91.38 114 LYS A CA 1
ATOM 927 C C . LYS A 1 114 ? 15.390 4.791 13.478 1.00 91.38 114 LYS A C 1
ATOM 929 O O . LYS A 1 114 ? 15.508 4.501 14.664 1.00 91.38 114 LYS A O 1
ATOM 934 N N . ALA A 1 115 ? 14.312 5.395 12.978 1.00 90.25 115 ALA A N 1
ATOM 935 C CA . ALA A 1 115 ? 13.137 5.756 13.769 1.00 90.25 115 ALA A CA 1
ATOM 936 C C . ALA A 1 115 ? 12.123 4.603 13.903 1.00 90.25 115 ALA A C 1
ATOM 938 O O . ALA A 1 115 ? 11.374 4.564 14.868 1.00 90.25 115 ALA A O 1
ATOM 939 N N . PHE A 1 116 ? 12.136 3.632 12.984 1.00 93.44 116 PHE A N 1
ATOM 940 C CA . PHE A 1 116 ? 11.188 2.506 12.941 1.00 93.44 116 PHE A CA 1
ATOM 941 C C . PHE A 1 116 ? 11.825 1.170 13.357 1.00 93.44 116 PHE A C 1
ATOM 943 O O . PHE A 1 116 ? 11.489 0.110 12.832 1.00 93.44 116 PHE A O 1
ATOM 950 N N . THR A 1 117 ? 12.785 1.198 14.285 1.00 94.75 117 THR A N 1
ATOM 951 C CA . THR A 1 117 ? 13.372 -0.046 14.811 1.00 94.75 117 THR A CA 1
ATOM 952 C C . THR A 1 117 ? 12.390 -0.760 15.747 1.00 94.75 117 THR 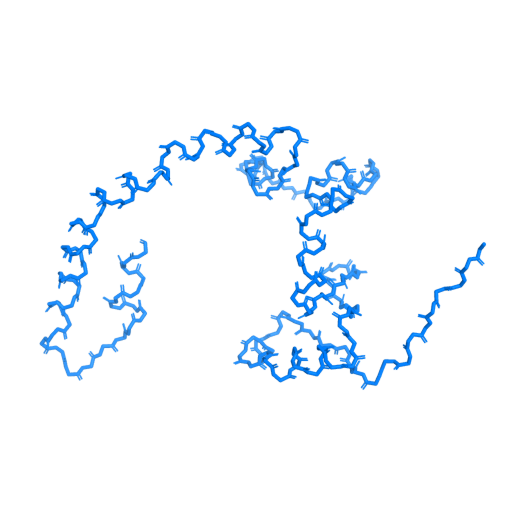A C 1
ATOM 954 O O . THR A 1 117 ? 11.596 -0.082 16.402 1.00 94.75 117 THR A O 1
ATOM 957 N N . PRO A 1 118 ? 12.475 -2.097 15.911 1.00 94.81 118 PRO A N 1
ATOM 958 C CA . PRO A 1 118 ? 11.605 -2.829 16.836 1.00 94.81 118 PRO A CA 1
ATOM 959 C C . PRO A 1 118 ? 11.589 -2.241 18.251 1.00 94.81 118 PRO A C 1
ATOM 961 O O . PRO A 1 118 ? 10.540 -2.154 18.872 1.00 94.81 118 PRO A O 1
ATOM 964 N N . ARG A 1 119 ? 12.741 -1.755 18.734 1.00 94.88 119 ARG A N 1
ATOM 965 C CA . ARG A 1 119 ? 12.853 -1.093 20.039 1.00 94.88 119 ARG A CA 1
ATOM 966 C C . ARG A 1 119 ? 12.069 0.220 20.109 1.00 94.88 119 ARG A C 1
ATOM 968 O O . ARG A 1 119 ? 11.433 0.464 21.123 1.00 94.88 119 ARG A O 1
ATOM 975 N N . MET A 1 120 ? 12.143 1.062 19.076 1.00 94.00 120 MET A N 1
ATOM 976 C CA . MET A 1 120 ? 11.393 2.327 19.043 1.00 94.00 120 MET A CA 1
ATOM 977 C C . MET A 1 120 ? 9.885 2.063 18.998 1.00 94.00 120 MET A C 1
ATOM 979 O O . MET A 1 120 ? 9.133 2.711 19.713 1.00 94.00 120 MET A O 1
ATOM 983 N N . ILE A 1 121 ? 9.454 1.065 18.218 1.00 94.19 121 ILE A N 1
ATOM 984 C CA . ILE A 1 121 ? 8.044 0.658 18.148 1.00 94.19 121 ILE A CA 1
ATOM 985 C C . ILE A 1 121 ? 7.561 0.116 19.498 1.00 94.19 121 ILE A C 1
ATOM 987 O O . ILE A 1 121 ? 6.484 0.480 19.954 1.00 94.19 121 ILE A O 1
ATOM 991 N N . GLU A 1 122 ? 8.372 -0.695 20.179 1.00 95.75 122 GLU A N 1
ATOM 992 C CA . GLU A 1 122 ? 8.023 -1.229 21.499 1.00 95.75 122 GLU A CA 1
ATOM 993 C C . GLU A 1 122 ? 7.871 -0.122 22.553 1.00 95.75 122 GLU A C 1
ATOM 995 O O . GLU A 1 122 ? 6.981 -0.190 23.393 1.00 95.75 122 GLU A O 1
ATOM 1000 N N . GLN A 1 123 ? 8.669 0.947 22.474 1.00 94.94 123 GLN A N 1
ATOM 1001 C CA . GLN A 1 123 ? 8.527 2.112 23.358 1.00 94.94 123 GLN A CA 1
ATOM 1002 C C . GLN A 1 123 ? 7.203 2.866 23.169 1.00 94.94 123 GLN A C 1
ATOM 1004 O O . GLN A 1 123 ? 6.785 3.582 24.075 1.00 94.94 123 GLN A O 1
ATOM 1009 N N . MET A 1 124 ? 6.530 2.703 22.025 1.00 94.38 124 MET A N 1
ATOM 1010 C CA . MET A 1 124 ? 5.217 3.304 21.778 1.00 94.38 124 MET A CA 1
ATOM 1011 C C . MET A 1 124 ? 4.067 2.476 22.368 1.00 94.38 124 MET A C 1
ATOM 1013 O O . MET A 1 124 ? 2.946 2.979 22.424 1.00 94.38 124 MET A O 1
ATOM 1017 N N . ARG A 1 125 ? 4.314 1.234 22.823 1.00 94.81 125 ARG A N 1
ATOM 1018 C CA . ARG A 1 125 ? 3.272 0.316 23.319 1.00 94.81 125 ARG A CA 1
ATOM 1019 C C . ARG A 1 125 ? 2.386 0.968 24.373 1.00 94.81 125 ARG A C 1
ATOM 1021 O O . ARG A 1 125 ? 1.169 0.964 24.218 1.00 94.81 125 ARG A O 1
ATOM 1028 N N . ASP A 1 126 ? 2.991 1.526 25.416 1.00 95.94 126 ASP A N 1
ATOM 1029 C CA . ASP A 1 126 ? 2.244 2.073 26.550 1.00 95.94 126 ASP A CA 1
ATOM 1030 C C . ASP A 1 126 ? 1.408 3.287 26.128 1.00 95.94 126 ASP A C 1
ATOM 1032 O O . ASP A 1 126 ? 0.252 3.411 26.519 1.00 95.94 126 ASP A O 1
ATOM 1036 N N . GLN A 1 127 ? 1.953 4.148 25.262 1.00 94.50 127 GLN A N 1
ATOM 1037 C CA . GLN A 1 127 ? 1.232 5.309 24.731 1.00 94.50 127 GLN A CA 1
ATOM 1038 C C . GLN A 1 127 ? 0.031 4.893 23.876 1.00 94.50 127 GLN A C 1
ATOM 1040 O O . GLN A 1 127 ? -1.059 5.439 24.037 1.00 94.50 127 GLN A O 1
ATOM 1045 N N . VAL A 1 128 ? 0.213 3.899 23.001 1.00 95.31 128 VAL A N 1
ATOM 1046 C CA . VAL A 1 128 ? -0.872 3.341 22.184 1.00 95.31 128 VAL A CA 1
ATOM 1047 C C . VAL A 1 128 ? -1.931 2.691 23.071 1.00 95.31 128 VAL A C 1
ATOM 1049 O O . VAL A 1 128 ? -3.121 2.883 22.826 1.00 95.31 128 VAL A O 1
ATOM 1052 N N . GLN A 1 129 ? -1.527 1.962 24.116 1.00 96.56 129 GLN A N 1
ATOM 1053 C CA . GLN A 1 129 ? -2.460 1.330 25.048 1.00 96.56 129 GLN A CA 1
ATOM 1054 C C . GLN A 1 129 ? -3.295 2.367 25.805 1.00 96.56 129 GLN A C 1
ATOM 1056 O O . GLN A 1 129 ? -4.509 2.200 25.905 1.00 96.56 129 GLN A O 1
ATOM 1061 N N . VAL A 1 130 ? -2.667 3.435 26.308 1.00 97.00 130 VAL A N 1
ATOM 1062 C CA . VAL A 1 130 ? -3.368 4.531 26.994 1.00 97.00 130 VAL A CA 1
ATOM 1063 C C . VAL A 1 130 ? -4.377 5.190 26.058 1.00 97.00 130 VAL A C 1
ATOM 1065 O O . VAL A 1 130 ? -5.555 5.243 26.395 1.00 97.00 130 VAL A O 1
ATOM 1068 N N . LEU A 1 131 ? -3.953 5.599 24.857 1.00 96.06 131 LEU A N 1
ATOM 1069 C CA . LEU A 1 131 ? -4.846 6.219 23.871 1.00 96.06 131 LEU A CA 1
ATOM 1070 C C . LEU A 1 131 ? -6.020 5.300 23.504 1.00 96.06 131 LEU A C 1
ATOM 1072 O O . LEU A 1 131 ? -7.161 5.743 23.425 1.00 96.06 131 LEU A O 1
ATOM 1076 N N . THR A 1 132 ? -5.741 4.012 23.301 1.00 96.44 132 THR A N 1
ATOM 1077 C CA . THR A 1 132 ? -6.763 3.007 22.985 1.00 96.44 132 THR A CA 1
ATOM 1078 C C . THR A 1 132 ? -7.797 2.906 24.103 1.00 96.44 132 THR A C 1
ATOM 1080 O O . THR A 1 132 ? -8.991 2.970 23.824 1.00 96.44 132 THR A O 1
ATOM 1083 N N . ASN A 1 133 ? -7.353 2.790 25.359 1.00 96.44 133 ASN A N 1
ATOM 1084 C CA . ASN A 1 133 ? -8.253 2.719 26.512 1.00 96.44 133 ASN A CA 1
ATOM 1085 C C . ASN A 1 133 ? -9.101 3.988 26.623 1.00 96.44 133 ASN A C 1
ATOM 1087 O O . ASN A 1 133 ? -10.317 3.895 26.704 1.00 96.44 133 ASN A O 1
ATOM 1091 N N . GLU A 1 134 ? -8.491 5.170 26.509 1.00 95.44 134 GLU A N 1
ATOM 1092 C CA . GLU A 1 134 ? -9.222 6.439 26.571 1.00 95.44 134 GLU A CA 1
ATOM 1093 C C . GLU A 1 134 ? -10.301 6.566 25.485 1.00 95.44 134 GLU A C 1
ATOM 1095 O O . GLU A 1 134 ? -11.345 7.180 25.712 1.00 95.44 134 GLU A O 1
ATOM 1100 N N . LEU A 1 135 ? -10.050 6.039 24.283 1.00 95.06 135 LEU A N 1
ATOM 1101 C CA . LEU A 1 135 ? -11.032 6.042 23.199 1.00 95.06 135 LEU A CA 1
ATOM 1102 C C . LEU A 1 135 ? -12.169 5.050 23.459 1.00 95.06 135 LEU A C 1
ATOM 1104 O O . LEU A 1 135 ? -13.321 5.379 23.179 1.00 95.06 135 LEU A O 1
ATOM 1108 N N . LEU A 1 136 ? -11.867 3.882 24.031 1.00 94.69 136 LEU A N 1
ATOM 1109 C CA . LEU A 1 136 ? -12.873 2.888 24.413 1.00 94.69 136 LEU A CA 1
ATOM 1110 C C . LEU A 1 136 ? -13.740 3.372 25.584 1.00 94.69 136 LEU A C 1
ATOM 1112 O O . LEU A 1 136 ? -14.965 3.289 25.503 1.00 94.69 136 LEU A O 1
ATOM 1116 N N . ASP A 1 137 ? -13.140 3.972 26.611 1.00 95.12 137 ASP A N 1
ATOM 1117 C CA . ASP A 1 137 ? -13.857 4.515 27.772 1.00 95.12 137 ASP A CA 1
ATOM 1118 C C . ASP A 1 137 ? -14.874 5.599 27.348 1.00 95.12 137 ASP A C 1
ATOM 1120 O O . ASP A 1 137 ? -15.982 5.689 27.878 1.00 95.12 137 ASP A O 1
ATOM 1124 N N . LYS A 1 138 ? -14.547 6.408 26.326 1.00 92.19 138 LYS A N 1
ATOM 1125 C CA . LYS A 1 138 ? -15.440 7.458 25.785 1.00 92.19 138 LYS A CA 1
ATOM 1126 C C . LYS A 1 138 ? -16.694 6.920 25.099 1.00 92.19 138 LYS A C 1
ATOM 1128 O O . LYS A 1 138 ? -17.676 7.657 24.960 1.00 92.19 138 LYS A O 1
ATOM 1133 N N . VAL A 1 139 ? -16.654 5.685 24.610 1.00 94.06 139 VAL A N 1
ATOM 1134 C CA . VAL A 1 139 ? -17.786 5.047 23.927 1.00 94.06 139 VAL A CA 1
ATOM 1135 C C . VAL A 1 139 ? -18.477 3.998 24.787 1.00 94.06 139 VAL A C 1
ATOM 1137 O O . VAL A 1 139 ? -19.585 3.607 24.442 1.00 94.06 139 VAL A O 1
ATOM 1140 N N . GLU A 1 140 ? -17.886 3.600 25.917 1.00 92.31 140 GLU A N 1
ATOM 1141 C CA . GLU A 1 140 ? -18.416 2.569 26.817 1.00 92.31 140 GLU A CA 1
ATOM 1142 C C . GLU A 1 140 ? -19.850 2.867 27.283 1.00 92.31 140 GLU A C 1
ATOM 1144 O O . GLU A 1 140 ? -20.701 1.982 27.309 1.00 92.31 140 GLU A O 1
ATOM 1149 N N . ALA A 1 141 ? -20.145 4.131 27.595 1.00 87.31 141 ALA A N 1
ATOM 1150 C CA . ALA A 1 141 ? -21.472 4.557 28.039 1.00 87.31 141 ALA A CA 1
ATOM 1151 C C . ALA A 1 141 ? -22.484 4.767 26.892 1.00 87.31 141 ALA A C 1
ATOM 1153 O O . ALA A 1 141 ? -23.640 5.110 27.153 1.00 87.31 141 ALA A O 1
ATOM 1154 N N . LYS A 1 142 ? -22.071 4.620 25.626 1.00 91.19 142 LYS A N 1
ATOM 1155 C CA . LYS A 1 142 ? -22.959 4.770 24.466 1.00 91.19 142 LYS A CA 1
ATOM 1156 C C . LYS A 1 142 ? -23.598 3.421 24.127 1.00 91.19 142 LYS A C 1
ATOM 1158 O O . LYS A 1 142 ? -22.936 2.393 24.112 1.00 91.19 142 LYS A O 1
ATOM 1163 N N . GLU A 1 143 ? -24.874 3.430 23.746 1.00 89.25 143 GLU A N 1
ATOM 1164 C CA . GLU A 1 143 ? -25.560 2.222 23.248 1.00 89.25 143 GLU A CA 1
ATOM 1165 C C . GLU A 1 143 ? -25.043 1.767 21.869 1.00 89.25 143 GLU A C 1
ATOM 1167 O O . GLU A 1 143 ? -25.242 0.623 21.462 1.00 89.25 143 GLU A O 1
ATOM 1172 N N . SER A 1 144 ? -24.383 2.667 21.132 1.00 91.81 144 SER A N 1
ATOM 1173 C CA . SER A 1 144 ? -23.828 2.413 19.803 1.00 91.81 144 SER A CA 1
ATOM 1174 C C . SER A 1 144 ? -22.600 3.282 19.53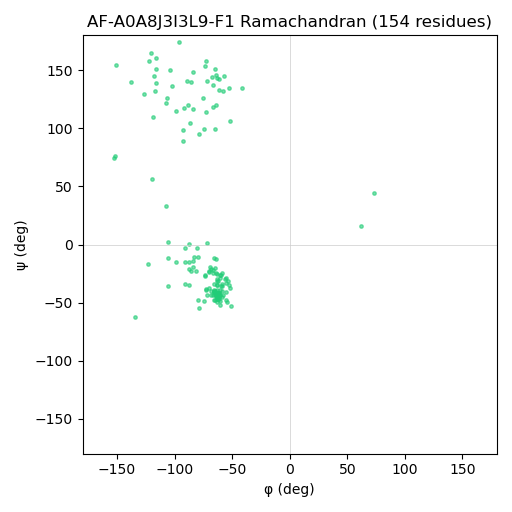4 1.00 91.81 144 SER A C 1
ATOM 1176 O O . SER A 1 144 ? -22.491 4.389 20.064 1.00 91.81 144 SER A O 1
ATOM 1178 N N . MET A 1 145 ? -21.724 2.812 18.649 1.00 93.50 145 MET A N 1
ATOM 1179 C CA . MET A 1 145 ? -20.464 3.456 18.275 1.00 93.50 145 MET A CA 1
ATOM 1180 C C . MET A 1 145 ? -20.263 3.376 16.759 1.00 93.50 145 MET A C 1
ATOM 1182 O O . MET A 1 145 ? -20.517 2.331 16.153 1.00 93.50 145 MET A O 1
ATOM 1186 N N . ASP A 1 146 ? -19.755 4.452 16.158 1.00 94.31 146 ASP A N 1
ATOM 1187 C CA . ASP A 1 146 ? -19.166 4.408 14.820 1.00 94.31 146 ASP A CA 1
ATOM 1188 C C . ASP A 1 146 ? -17.688 4.031 14.967 1.00 94.31 146 ASP A C 1
ATOM 1190 O O . ASP A 1 146 ? -16.856 4.845 15.361 1.00 94.31 146 ASP A O 1
ATOM 1194 N N . LEU A 1 147 ? -17.345 2.783 14.640 1.00 94.62 147 LEU A N 1
ATOM 1195 C CA . LEU A 1 147 ? -15.980 2.268 14.788 1.00 94.62 147 LEU A CA 1
ATOM 1196 C C . LEU A 1 147 ? -14.928 3.107 14.050 1.00 94.62 147 LEU A C 1
ATOM 1198 O O . LEU A 1 147 ? -13.780 3.164 14.491 1.00 94.62 147 LEU A O 1
ATOM 1202 N N . ILE A 1 148 ? -15.295 3.754 12.945 1.00 94.88 148 ILE A N 1
ATOM 1203 C CA . ILE A 1 148 ? -14.359 4.580 12.187 1.00 94.88 148 ILE A CA 1
ATOM 1204 C C . ILE A 1 148 ? -14.181 5.930 12.871 1.00 94.88 148 ILE A C 1
ATOM 1206 O O . ILE A 1 148 ? -13.048 6.312 13.170 1.00 94.88 148 ILE A O 1
ATOM 1210 N N . ALA A 1 149 ? -15.280 6.642 13.113 1.00 93.81 149 ALA A N 1
ATOM 1211 C CA . ALA A 1 149 ? -15.228 8.008 13.624 1.00 93.81 149 ALA A CA 1
ATOM 1212 C C . ALA A 1 149 ? -14.823 8.074 15.104 1.00 93.81 149 ALA A C 1
ATOM 1214 O O . ALA A 1 149 ? -14.064 8.964 15.487 1.00 93.81 149 ALA A O 1
ATOM 1215 N N . ASP A 1 150 ? -15.304 7.137 15.922 1.00 93.25 150 ASP A N 1
ATOM 1216 C CA . ASP A 1 150 ? -15.093 7.159 17.369 1.00 93.25 150 ASP A CA 1
ATOM 1217 C C . ASP A 1 150 ? -13.782 6.475 17.807 1.00 93.25 150 ASP A C 1
ATOM 1219 O O . ASP A 1 150 ? -13.296 6.758 18.900 1.00 93.25 150 ASP A O 1
ATOM 1223 N N . PHE A 1 151 ? -13.194 5.590 16.985 1.00 93.75 151 PHE A N 1
ATOM 1224 C CA . PHE A 1 151 ? -12.025 4.789 17.382 1.00 93.75 151 PHE A CA 1
ATOM 1225 C C . PHE A 1 151 ? -10.911 4.734 16.328 1.00 93.75 151 PHE A C 1
ATOM 1227 O O . PHE A 1 151 ? -9.811 5.218 16.582 1.00 93.75 151 PHE A O 1
ATOM 1234 N N . ALA A 1 152 ? -11.164 4.191 15.132 1.00 94.25 152 ALA A N 1
ATOM 1235 C CA . ALA A 1 152 ? -10.093 3.907 14.173 1.00 94.25 152 ALA A CA 1
ATOM 1236 C C . ALA A 1 152 ? -9.394 5.170 13.642 1.00 94.25 152 ALA A C 1
ATOM 1238 O O . ALA A 1 152 ? -8.176 5.165 13.504 1.00 94.25 152 ALA A O 1
ATOM 1239 N N . LEU A 1 153 ? -10.141 6.242 13.350 1.00 92.31 153 LEU A N 1
ATOM 1240 C CA . LEU A 1 153 ? -9.560 7.501 12.876 1.00 92.31 153 LEU A CA 1
ATOM 1241 C C . LEU A 1 153 ? -8.804 8.258 13.986 1.00 92.31 153 LEU A C 1
ATOM 1243 O O . LEU A 1 153 ? -7.699 8.715 13.711 1.00 92.31 153 LEU A O 1
ATOM 1247 N N . PRO A 1 154 ? -9.321 8.370 15.225 1.00 90.19 154 PRO A N 1
ATOM 1248 C CA . PRO A 1 154 ? -8.553 8.925 16.343 1.00 90.19 154 PRO A CA 1
ATOM 1249 C C . PRO A 1 154 ? -7.315 8.110 16.758 1.00 90.19 154 PRO A C 1
ATOM 1251 O O . PRO A 1 154 ? -6.405 8.674 17.359 1.00 90.19 154 PRO A O 1
ATOM 1254 N N . CYS A 1 155 ? -7.285 6.803 16.473 1.00 83.69 155 CYS A N 1
ATOM 1255 C CA . CYS A 1 155 ? -6.136 5.926 16.734 1.00 83.69 155 CYS A CA 1
ATOM 1256 C C . CYS A 1 155 ? -5.005 6.021 15.689 1.00 83.69 155 CYS A C 1
ATOM 1258 O O . CYS A 1 155 ? -3.958 5.406 15.910 1.00 83.69 155 CYS A O 1
ATOM 1260 N N . LEU A 1 156 ? -5.224 6.691 14.549 1.00 72.56 156 LEU A N 1
ATOM 1261 C CA . LEU A 1 156 ? -4.278 6.774 13.422 1.00 72.56 156 LEU A CA 1
ATOM 1262 C C . LEU A 1 156 ? -3.195 7.846 13.590 1.00 72.56 156 LEU A C 1
ATOM 1264 O O . LEU A 1 156 ? -3.479 8.918 14.168 1.00 72.56 156 LEU A O 1
#

Sequence (156 aa):
MTQPTTIPNTIAPVDVTSASFKANPFPFYARLRAEAPVFPVPLFGHKRAWLVTRYDDVLNVLKDERFAKDRRTAMTPEQLKKMPWMPPMFKPLEYNMLDLDSPDHTRLRALVHKAFTPRMIEQMRDQVQVLTNELLDKVEAKESMDLIADFALPCL

Solvent-accessible surface area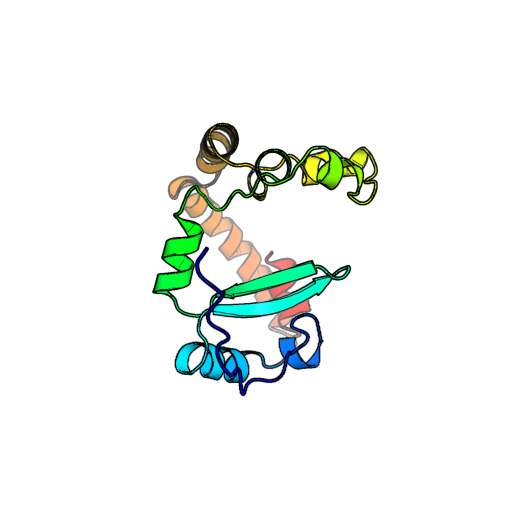 (backbone atoms only — not comparable to full-atom values): 9753 Å² total; per-residue (Å²): 139,82,77,81,82,78,72,87,69,90,66,78,88,65,66,79,84,40,69,74,38,68,76,60,47,62,68,58,50,55,49,28,48,75,77,41,36,72,36,80,34,81,39,86,88,90,37,77,42,77,47,65,59,37,70,70,60,42,52,50,54,76,69,36,80,88,63,63,55,24,62,80,80,67,43,54,75,71,55,60,71,68,48,82,90,72,62,77,88,55,47,61,76,68,67,36,62,86,38,38,45,81,68,61,21,56,56,49,46,61,58,54,46,70,67,67,33,73,68,5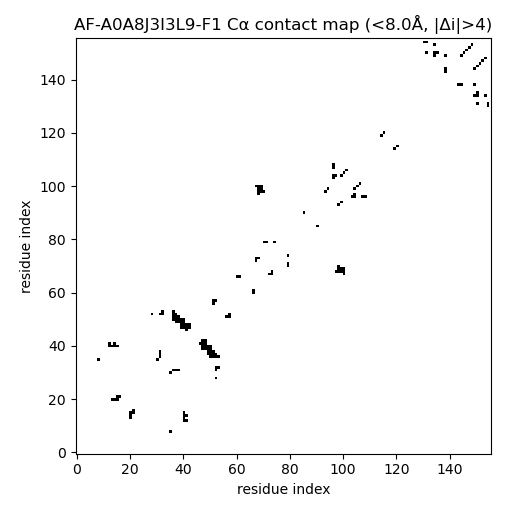3,54,57,70,42,47,64,59,53,50,52,54,51,49,57,39,48,62,73,45,64,87,45,99,69,80,55,64,53,78,60,39,54,58,76,72,104

Foldseek 3Di:
DDDPDPQPDPDDADDCPDPVCVVPVVVVLVCCVVRPQWDWHDDPPRDIDIHHRDPVRVVCQVPDPVNALACVVVDDPVVVVPDPDDDPVCVVVNVDLRRHDPPSVVVRCVVVVVCVDPVNVVVCVVVLVVQQVVLCVVCVPPPDDDCVPSHVVSSD